Protein AF-A0A9X8VKT8-F1 (afdb_monomer_lite)

Radius of gyration: 12.56 Å; chains: 1; bounding box: 22×28×47 Å

Structure (mmCIF, N/CA/C/O backbone):
data_AF-A0A9X8VKT8-F1
#
_entry.id   AF-A0A9X8VKT8-F1
#
loop_
_atom_site.group_PDB
_atom_site.id
_atom_site.type_symbol
_atom_site.label_atom_id
_atom_site.label_alt_id
_atom_site.label_comp_id
_atom_site.label_asym_id
_atom_site.label_entity_id
_atom_site.label_seq_id
_atom_site.pdbx_PDB_ins_code
_atom_site.Cartn_x
_atom_site.Cartn_y
_atom_site.Cartn_z
_atom_site.occupancy
_atom_site.B_iso_or_equiv
_atom_site.auth_seq_id
_atom_site.auth_comp_id
_atom_site.auth_asym_id
_atom_site.auth_atom_id
_atom_site.pdbx_PDB_model_num
ATOM 1 N N . MET A 1 1 ? 4.703 -1.247 -27.092 1.00 65.50 1 MET A N 1
ATOM 2 C CA . MET A 1 1 ? 5.634 -1.288 -25.943 1.00 65.50 1 MET A CA 1
ATOM 3 C C . MET A 1 1 ? 4.791 -1.442 -24.687 1.00 65.50 1 MET A C 1
ATOM 5 O O . MET A 1 1 ? 3.880 -0.648 -24.505 1.00 65.50 1 MET A O 1
ATOM 9 N N . GLY A 1 2 ? 4.978 -2.516 -23.917 1.00 83.88 2 GLY A N 1
ATOM 10 C CA . GLY A 1 2 ? 4.175 -2.771 -22.715 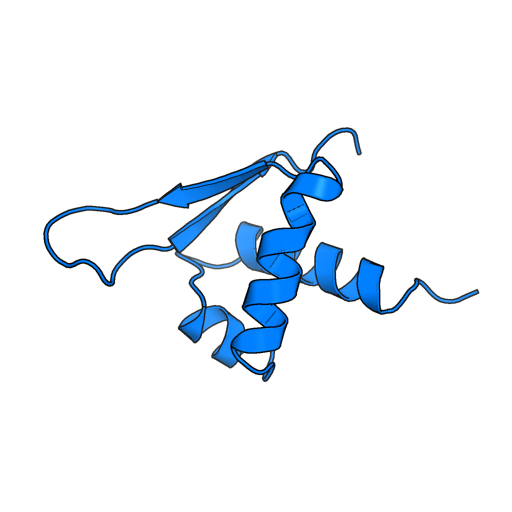1.00 83.88 2 GLY A CA 1
ATOM 11 C C . GLY A 1 2 ? 4.623 -1.908 -21.536 1.00 83.88 2 GLY A C 1
ATOM 12 O O . GLY A 1 2 ? 5.782 -1.498 -21.471 1.00 83.88 2 GLY A O 1
ATOM 13 N N . ILE A 1 3 ? 3.713 -1.648 -20.599 1.00 87.06 3 ILE A N 1
ATOM 14 C CA . ILE A 1 3 ? 4.052 -1.006 -19.328 1.00 87.06 3 ILE A CA 1
ATOM 15 C C . ILE A 1 3 ? 5.045 -1.883 -18.551 1.00 87.06 3 ILE A C 1
ATOM 17 O O . ILE A 1 3 ? 4.929 -3.111 -18.538 1.00 87.06 3 ILE A O 1
ATOM 21 N N . ASN A 1 4 ? 6.037 -1.269 -17.901 1.00 94.00 4 ASN A N 1
ATOM 22 C CA . ASN A 1 4 ? 6.985 -2.007 -17.071 1.00 94.00 4 ASN A CA 1
ATOM 23 C C . ASN A 1 4 ? 6.217 -2.768 -15.961 1.00 94.00 4 ASN A C 1
ATOM 25 O O . ASN A 1 4 ? 5.478 -2.128 -15.210 1.00 94.00 4 ASN A O 1
ATOM 29 N N . PRO A 1 5 ? 6.396 -4.094 -15.794 1.00 93.00 5 PRO A N 1
ATOM 30 C CA . PRO A 1 5 ? 5.622 -4.872 -14.823 1.00 93.00 5 PRO A CA 1
ATOM 31 C C . PRO A 1 5 ? 5.781 -4.417 -13.368 1.00 93.00 5 PRO A C 1
ATOM 33 O O . PRO A 1 5 ? 4.846 -4.529 -12.580 1.00 93.00 5 PRO A O 1
ATOM 36 N N . VAL A 1 6 ? 6.952 -3.897 -12.986 1.00 93.31 6 VAL A N 1
ATOM 37 C CA . VAL A 1 6 ? 7.182 -3.345 -11.641 1.00 93.31 6 VAL A CA 1
ATOM 38 C C . VAL A 1 6 ? 6.359 -2.078 -11.450 1.00 93.31 6 VAL A C 1
ATOM 40 O O . VAL A 1 6 ? 5.703 -1.925 -10.422 1.00 93.31 6 VAL A O 1
ATOM 43 N N . PHE A 1 7 ? 6.364 -1.196 -12.447 1.00 93.25 7 PHE A N 1
ATOM 44 C CA . PHE A 1 7 ? 5.579 0.034 -12.419 1.00 93.25 7 PHE A CA 1
ATOM 45 C C . PHE A 1 7 ? 4.071 -0.258 -12.423 1.00 93.25 7 PHE A C 1
ATOM 47 O O . PHE A 1 7 ? 3.342 0.276 -11.593 1.00 93.25 7 PHE A O 1
ATOM 54 N N . ALA A 1 8 ? 3.618 -1.196 -13.259 1.00 94.81 8 ALA A N 1
ATOM 55 C CA . ALA A 1 8 ? 2.223 -1.630 -13.306 1.00 94.81 8 ALA A CA 1
ATOM 56 C C . ALA A 1 8 ? 1.733 -2.183 -11.961 1.00 94.81 8 ALA A C 1
ATOM 58 O O . ALA A 1 8 ? 0.637 -1.843 -11.524 1.00 94.81 8 ALA A O 1
ATOM 59 N N . ARG A 1 9 ? 2.554 -2.980 -11.258 1.00 96.44 9 ARG A N 1
ATOM 60 C CA . ARG A 1 9 ? 2.205 -3.476 -9.916 1.00 96.44 9 ARG A CA 1
ATOM 61 C C . ARG A 1 9 ? 2.039 -2.354 -8.895 1.00 96.44 9 ARG A C 1
ATOM 63 O O . ARG A 1 9 ? 1.156 -2.454 -8.050 1.00 96.44 9 ARG A O 1
ATOM 70 N N . ARG A 1 10 ? 2.864 -1.303 -8.966 1.00 96.12 10 ARG A N 1
ATOM 71 C CA . ARG A 1 10 ? 2.747 -0.133 -8.080 1.00 96.12 10 ARG A CA 1
ATOM 72 C C . ARG A 1 10 ? 1.436 0.606 -8.327 1.00 96.12 10 ARG A C 1
ATOM 74 O O . ARG A 1 10 ? 0.676 0.793 -7.386 1.00 96.12 10 ARG A O 1
ATOM 81 N N . LEU A 1 11 ? 1.137 0.927 -9.588 1.00 95.50 11 LEU A N 1
ATOM 82 C CA . LEU A 1 11 ? -0.114 1.597 -9.959 1.00 95.50 11 LEU A CA 1
ATOM 83 C C . LEU A 1 11 ? -1.347 0.775 -9.584 1.00 95.50 11 LEU A C 1
ATOM 85 O O . LEU A 1 11 ? -2.295 1.308 -9.013 1.00 95.50 11 LEU A O 1
ATOM 89 N N . TYR A 1 12 ? -1.317 -0.530 -9.858 1.00 96.75 12 TYR A N 1
ATOM 90 C CA . TYR A 1 12 ? -2.408 -1.426 -9.495 1.00 96.75 12 TYR A CA 1
ATOM 91 C C . TYR A 1 12 ? -2.633 -1.467 -7.981 1.00 96.75 12 TYR A C 1
ATOM 93 O O . TYR A 1 12 ? -3.776 -1.452 -7.531 1.00 96.75 12 TYR A O 1
ATOM 101 N N . LEU A 1 13 ? -1.560 -1.455 -7.182 1.00 97.44 13 LEU A N 1
ATOM 102 C CA . LEU A 1 13 ? -1.695 -1.438 -5.731 1.00 97.44 13 LEU A CA 1
ATOM 103 C C . LEU A 1 13 ? -2.253 -0.106 -5.211 1.00 97.44 13 LEU A C 1
ATOM 105 O O . LEU A 1 13 ? -3.107 -0.134 -4.330 1.00 97.44 13 LEU A O 1
ATOM 109 N N . CYS A 1 14 ? -1.843 1.037 -5.775 1.00 97.00 14 CYS A N 1
ATOM 110 C CA . CYS A 1 14 ? -2.455 2.334 -5.457 1.00 97.00 14 CYS A CA 1
ATOM 111 C C . CYS A 1 14 ? -3.958 2.332 -5.761 1.00 97.00 14 CYS A C 1
ATOM 113 O O . CYS A 1 14 ? -4.753 2.747 -4.921 1.00 97.00 14 CYS A O 1
ATOM 115 N N . TRP A 1 15 ? -4.350 1.803 -6.927 1.00 96.94 15 TRP A N 1
ATOM 116 C CA . TRP A 1 15 ? -5.757 1.680 -7.311 1.00 96.94 15 TRP A CA 1
ATOM 117 C C . TRP A 1 15 ? -6.539 0.791 -6.338 1.00 96.94 15 TRP A C 1
ATOM 119 O O . TRP A 1 15 ? -7.610 1.178 -5.879 1.00 96.94 15 TRP A O 1
ATOM 129 N N . LEU A 1 16 ? -5.986 -0.365 -5.957 1.00 97.94 16 LEU A N 1
ATOM 130 C CA . LEU A 1 16 ? -6.618 -1.236 -4.966 1.00 97.94 16 LEU A CA 1
ATOM 131 C C . LEU A 1 16 ? -6.791 -0.538 -3.620 1.00 97.94 16 LEU A C 1
ATOM 133 O O . LEU A 1 16 ? -7.834 -0.704 -2.995 1.00 97.94 16 LEU A O 1
ATOM 137 N N . ILE A 1 17 ? -5.797 0.229 -3.173 1.00 96.94 17 ILE A N 1
ATOM 138 C CA . ILE A 1 17 ? -5.873 0.942 -1.896 1.00 96.94 17 ILE A CA 1
ATOM 139 C C . ILE A 1 17 ? -6.954 2.028 -1.938 1.00 96.94 17 ILE A C 1
ATOM 141 O O . ILE A 1 17 ? -7.706 2.155 -0.979 1.00 96.94 17 ILE A O 1
ATOM 145 N N . SER A 1 18 ? -7.090 2.767 -3.042 1.00 96.56 18 SER A N 1
ATOM 146 C CA . SER A 1 18 ? -8.118 3.810 -3.156 1.00 96.56 18 SER A CA 1
ATOM 147 C C . SER A 1 18 ? -9.538 3.283 -3.386 1.00 96.56 18 SER A C 1
ATOM 149 O O . SER A 1 18 ? -10.493 4.009 -3.134 1.00 96.56 18 SER A O 1
ATOM 151 N N . HIS A 1 19 ? -9.694 2.032 -3.835 1.00 96.62 19 HIS A N 1
ATOM 152 C CA . HIS A 1 19 ? -11.000 1.436 -4.162 1.00 96.62 19 HIS A CA 1
ATOM 153 C C . HIS A 1 19 ? -11.423 0.297 -3.223 1.00 96.62 19 HIS A C 1
ATOM 155 O O . HIS A 1 19 ? -12.470 -0.316 -3.429 1.00 96.62 19 HIS A O 1
ATOM 161 N N . SER A 1 20 ? -10.629 -0.015 -2.197 1.00 94.81 20 SER A N 1
ATOM 162 C CA . SER A 1 20 ? -10.955 -1.056 -1.219 1.00 94.81 20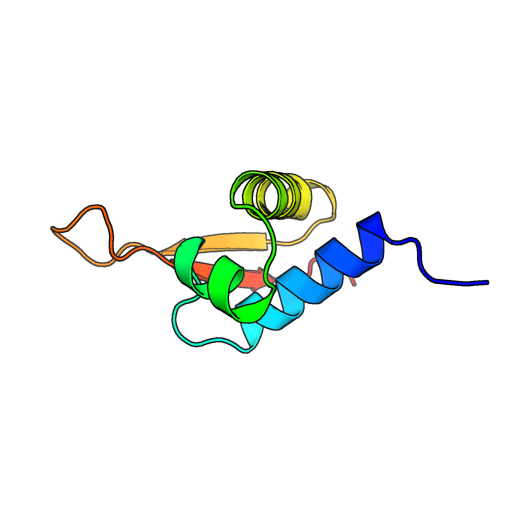 SER A CA 1
ATOM 163 C C . SER A 1 20 ? -11.310 -0.448 0.127 1.00 94.81 20 SER A C 1
ATOM 165 O O . SER A 1 20 ? -10.662 0.478 0.598 1.00 94.81 20 SER A O 1
ATOM 167 N N . GLU A 1 21 ? -12.289 -1.035 0.805 1.00 92.81 21 GLU A N 1
ATOM 168 C CA . GLU A 1 21 ? -12.595 -0.681 2.187 1.00 92.81 21 GLU A CA 1
ATOM 169 C C . GLU A 1 21 ? -11.495 -1.194 3.131 1.00 92.81 21 GLU A C 1
ATOM 171 O O . GLU A 1 21 ? -11.211 -2.398 3.168 1.00 92.81 21 GLU A O 1
ATOM 176 N N . ARG A 1 22 ? -10.881 -0.270 3.886 1.00 93.19 22 ARG A N 1
ATOM 177 C CA . ARG A 1 22 ? -9.841 -0.522 4.904 1.00 93.19 22 ARG A CA 1
ATOM 178 C C . ARG A 1 22 ? -8.778 -1.540 4.436 1.00 93.19 22 ARG A C 1
ATOM 180 O O . ARG A 1 22 ? -8.616 -2.604 5.043 1.00 93.19 22 ARG A O 1
ATOM 187 N N . PRO A 1 23 ? -8.039 -1.250 3.349 1.00 95.88 23 PRO A N 1
ATOM 188 C CA . PRO A 1 23 ? -7.096 -2.192 2.764 1.00 95.88 23 PRO A CA 1
ATOM 189 C C . PRO A 1 23 ? -5.886 -2.375 3.673 1.00 95.88 23 PRO A C 1
ATOM 191 O O . PRO A 1 23 ? -5.152 -1.442 3.974 1.00 95.88 23 PRO A O 1
ATOM 194 N N . ASN A 1 24 ? -5.625 -3.608 4.077 1.00 95.25 24 ASN A N 1
ATOM 195 C CA . ASN A 1 24 ? -4.427 -3.981 4.817 1.00 95.25 24 ASN A CA 1
ATOM 196 C C . ASN A 1 24 ? -3.714 -5.131 4.106 1.00 95.25 24 ASN A C 1
ATOM 198 O O . ASN A 1 24 ? -4.215 -5.676 3.122 1.00 95.25 24 ASN A O 1
ATOM 202 N N . VAL A 1 25 ? -2.527 -5.505 4.584 1.00 96.06 25 VAL A N 1
ATOM 203 C CA . VAL A 1 25 ? -1.723 -6.536 3.914 1.00 96.06 25 VAL A CA 1
ATOM 204 C C . VAL A 1 25 ? -2.497 -7.855 3.733 1.00 96.06 25 VAL A C 1
ATOM 206 O O . VAL A 1 25 ? -2.535 -8.329 2.602 1.00 96.06 25 VAL A O 1
ATOM 209 N N . PRO A 1 26 ? -3.179 -8.425 4.750 1.00 95.50 26 PRO A N 1
ATOM 210 C CA . PRO A 1 26 ? -4.017 -9.613 4.553 1.00 95.50 26 PRO A CA 1
ATOM 211 C C . PRO A 1 26 ? -5.108 -9.455 3.483 1.00 95.50 26 PRO A C 1
ATOM 213 O O . PRO A 1 26 ? -5.278 -10.343 2.650 1.00 95.50 26 PRO A O 1
ATOM 216 N N . ARG A 1 27 ? -5.825 -8.324 3.456 1.00 95.56 27 ARG A N 1
ATOM 217 C CA . ARG A 1 27 ? -6.885 -8.084 2.464 1.00 95.56 27 ARG A CA 1
ATOM 218 C C . ARG A 1 27 ? -6.319 -7.934 1.054 1.00 95.56 27 ARG A C 1
ATOM 220 O O . ARG A 1 27 ? -6.855 -8.505 0.111 1.00 95.56 27 ARG A O 1
ATOM 227 N N . LEU A 1 28 ? -5.196 -7.235 0.912 1.00 97.31 28 LEU A N 1
ATOM 228 C CA . LEU A 1 28 ? -4.496 -7.094 -0.363 1.00 97.31 28 LEU A CA 1
ATOM 229 C C . LEU A 1 28 ? -3.942 -8.439 -0.856 1.00 97.31 28 LEU A C 1
ATOM 231 O O . LEU A 1 28 ? -3.987 -8.705 -2.055 1.00 97.31 28 LEU A O 1
ATOM 235 N N . MET A 1 29 ? -3.488 -9.322 0.041 1.00 97.75 29 MET A N 1
ATOM 236 C CA . MET A 1 29 ? -3.123 -10.699 -0.322 1.00 97.75 29 MET A CA 1
ATOM 237 C C . MET A 1 29 ? -4.325 -11.455 -0.891 1.00 97.75 29 MET A C 1
ATOM 239 O O . MET A 1 29 ? -4.193 -12.089 -1.932 1.00 97.75 29 MET A O 1
ATOM 243 N N . ALA A 1 30 ? -5.498 -11.353 -0.257 1.00 97.44 30 ALA A N 1
ATOM 244 C CA . ALA A 1 30 ? -6.715 -12.009 -0.735 1.00 97.44 30 ALA A CA 1
ATOM 245 C C . ALA A 1 30 ? -7.183 -11.481 -2.105 1.00 97.44 30 ALA A C 1
ATOM 247 O O . ALA A 1 30 ? -7.628 -12.265 -2.936 1.00 97.44 30 ALA A O 1
ATOM 248 N N . LEU A 1 31 ? -7.050 -10.174 -2.358 1.00 97.31 31 LEU A N 1
ATOM 249 C CA . LEU A 1 31 ? -7.450 -9.555 -3.629 1.00 97.31 31 LEU A CA 1
ATOM 250 C C . LEU A 1 31 ? -6.482 -9.860 -4.780 1.00 97.31 31 LEU A C 1
ATOM 252 O O . LEU A 1 31 ? -6.904 -9.968 -5.926 1.00 97.31 31 LEU A O 1
ATOM 256 N N . THR A 1 32 ? -5.184 -9.971 -4.489 1.00 97.38 32 THR A N 1
ATOM 257 C CA . THR A 1 32 ? -4.138 -10.078 -5.525 1.00 97.38 32 THR A CA 1
ATOM 258 C C . THR A 1 32 ? -3.580 -11.486 -5.711 1.00 97.38 32 THR A C 1
ATOM 260 O O . THR A 1 32 ? -2.963 -11.769 -6.736 1.00 97.38 32 THR A O 1
ATOM 263 N N . GLY A 1 33 ? -3.709 -12.351 -4.702 1.00 98.00 33 GLY A N 1
ATOM 264 C CA . GLY A 1 33 ? -2.982 -13.618 -4.611 1.00 98.00 33 GLY A CA 1
ATOM 265 C C . GLY A 1 33 ? -1.473 -13.457 -4.384 1.00 98.00 33 GLY A C 1
ATOM 266 O O . GLY A 1 33 ? -0.735 -14.440 -4.442 1.00 98.00 33 GLY A O 1
ATOM 267 N N . TRP A 1 34 ? -0.972 -12.238 -4.151 1.00 98.00 34 TRP A N 1
ATOM 268 C CA . TRP A 1 34 ? 0.464 -12.003 -4.010 1.00 98.00 34 TRP A CA 1
ATOM 269 C C . TRP A 1 34 ? 0.981 -12.389 -2.620 1.00 98.00 34 TRP A C 1
ATOM 271 O O . TRP A 1 34 ? 0.289 -12.195 -1.615 1.00 98.00 34 TRP A O 1
ATOM 281 N N . PRO A 1 35 ? 2.239 -12.856 -2.521 1.00 98.06 35 PRO A N 1
ATOM 282 C CA . PRO A 1 35 ? 2.886 -13.062 -1.237 1.00 98.06 35 PRO A CA 1
ATOM 283 C C . PRO A 1 35 ? 2.961 -11.767 -0.426 1.00 98.06 35 PRO A C 1
ATOM 285 O O . PRO A 1 35 ? 3.205 -10.681 -0.961 1.00 98.06 35 PRO A O 1
ATOM 288 N N . ARG A 1 36 ? 2.876 -11.899 0.902 1.00 97.88 36 ARG A N 1
ATOM 289 C CA . ARG A 1 36 ? 3.034 -10.788 1.853 1.00 97.88 36 ARG A CA 1
ATOM 290 C C . ARG A 1 36 ? 4.258 -9.920 1.553 1.00 97.88 36 ARG A C 1
ATOM 292 O O . ARG A 1 36 ? 4.160 -8.696 1.561 1.00 97.88 36 ARG A O 1
ATOM 299 N N . ARG A 1 37 ? 5.401 -10.559 1.282 1.00 98.00 37 ARG A N 1
ATOM 300 C CA . ARG A 1 37 ? 6.672 -9.873 1.020 1.00 98.00 37 ARG A CA 1
ATOM 301 C C . ARG A 1 37 ? 6.587 -8.974 -0.214 1.00 98.00 37 ARG A C 1
ATOM 303 O O . ARG A 1 37 ? 7.014 -7.829 -0.144 1.00 98.00 37 ARG A O 1
ATOM 310 N N . THR A 1 38 ? 5.959 -9.455 -1.289 1.00 97.62 38 THR A N 1
ATOM 311 C CA . THR A 1 38 ? 5.742 -8.688 -2.522 1.00 97.62 38 THR A CA 1
ATOM 312 C C . THR A 1 38 ? 4.928 -7.428 -2.255 1.00 97.62 38 THR A C 1
ATOM 314 O O . THR A 1 38 ? 5.330 -6.348 -2.673 1.00 97.62 38 THR A O 1
ATOM 317 N N . LEU A 1 39 ? 3.820 -7.538 -1.518 1.00 98.12 39 LEU A N 1
ATOM 318 C CA . LEU A 1 39 ? 2.997 -6.377 -1.168 1.00 98.12 39 LEU A CA 1
ATOM 319 C C . LEU A 1 39 ? 3.776 -5.372 -0.321 1.00 98.12 39 LEU A C 1
ATOM 321 O O . LEU A 1 39 ? 3.751 -4.183 -0.614 1.00 98.12 39 LEU A O 1
ATOM 325 N N . GLN A 1 40 ? 4.509 -5.843 0.688 1.00 97.31 40 GLN A N 1
ATOM 326 C CA . GLN A 1 40 ? 5.331 -4.982 1.540 1.00 97.31 40 GLN A CA 1
ATOM 327 C C . GLN A 1 40 ? 6.427 -4.250 0.753 1.00 97.31 40 GLN A C 1
ATOM 329 O O . GLN A 1 40 ? 6.656 -3.068 0.998 1.00 97.31 40 GLN A O 1
ATOM 334 N N . ASP A 1 41 ? 7.078 -4.919 -0.201 1.00 97.81 41 ASP A N 1
ATOM 335 C CA . ASP A 1 41 ? 8.093 -4.294 -1.053 1.00 97.81 41 ASP A CA 1
ATOM 336 C C . ASP A 1 41 ? 7.490 -3.245 -1.993 1.00 97.81 41 ASP A C 1
ATOM 338 O O . ASP A 1 41 ? 8.077 -2.179 -2.179 1.00 97.81 41 ASP A O 1
ATOM 342 N N . VAL A 1 42 ? 6.300 -3.505 -2.548 1.00 97.44 42 VAL A N 1
ATOM 343 C CA . VAL A 1 42 ? 5.588 -2.522 -3.376 1.00 97.44 42 VAL A CA 1
ATOM 344 C C . VAL A 1 42 ? 5.166 -1.321 -2.531 1.00 97.44 42 VAL A C 1
ATOM 346 O O . VAL A 1 42 ? 5.516 -0.204 -2.896 1.00 97.44 42 VAL A O 1
ATOM 349 N N . LEU A 1 43 ? 4.502 -1.538 -1.389 1.00 97.19 43 LEU A N 1
ATOM 350 C CA . LEU A 1 43 ? 4.066 -0.484 -0.460 1.00 97.19 43 LEU A CA 1
ATOM 351 C C . LEU A 1 43 ? 5.232 0.413 -0.030 1.00 97.19 43 LEU A C 1
ATOM 353 O O . LEU A 1 43 ? 5.117 1.633 -0.064 1.00 97.19 43 LEU A O 1
ATOM 357 N N . LYS A 1 44 ? 6.380 -0.186 0.310 1.00 97.00 44 LYS A N 1
ATOM 358 C CA . LYS A 1 44 ? 7.595 0.547 0.693 1.00 97.00 44 LYS A CA 1
ATOM 359 C C . LYS A 1 44 ? 8.167 1.391 -0.453 1.00 97.00 44 LYS A C 1
ATOM 361 O O . LYS A 1 44 ? 8.825 2.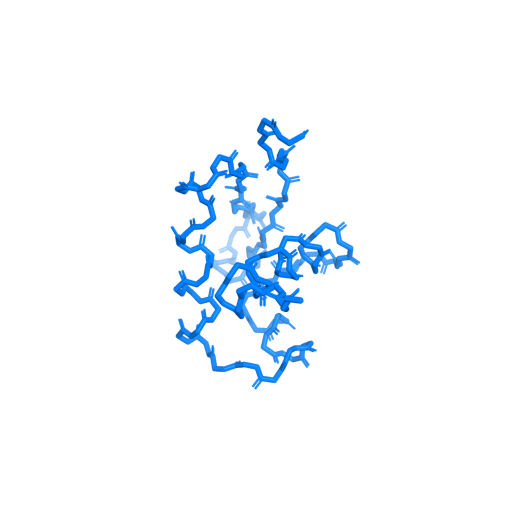393 -0.196 1.00 97.00 44 LYS A O 1
ATOM 366 N N . ALA A 1 45 ? 7.939 0.993 -1.703 1.00 96.38 45 ALA A N 1
ATOM 367 C CA . ALA A 1 45 ? 8.431 1.704 -2.879 1.00 96.38 45 ALA A CA 1
ATOM 368 C C . ALA A 1 45 ? 7.512 2.848 -3.347 1.00 96.38 45 ALA A C 1
ATOM 370 O O . ALA A 1 45 ? 7.971 3.677 -4.133 1.00 96.38 45 ALA A O 1
ATOM 371 N N . LEU A 1 46 ? 6.250 2.906 -2.897 1.00 95.81 46 LEU A N 1
ATOM 372 C CA . LEU A 1 46 ? 5.281 3.924 -3.335 1.00 95.81 46 LEU A CA 1
ATOM 373 C C . LEU A 1 46 ? 5.705 5.364 -2.975 1.00 95.81 46 LEU A C 1
ATOM 375 O O . LEU A 1 46 ? 5.686 6.211 -3.867 1.00 95.81 46 LEU A O 1
ATOM 379 N N . PRO A 1 47 ? 6.204 5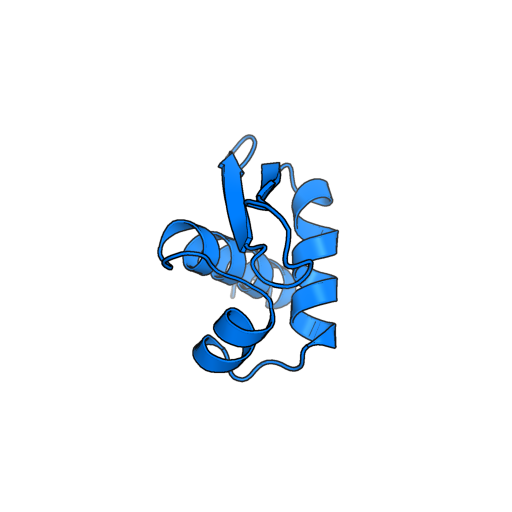.667 -1.761 1.00 95.12 47 PRO A N 1
ATOM 380 C CA . PRO A 1 47 ? 6.676 7.022 -1.460 1.00 95.12 47 PRO A CA 1
ATOM 381 C C . PRO A 1 47 ? 7.811 7.490 -2.379 1.00 95.12 47 PRO A C 1
ATOM 383 O O . PRO A 1 47 ? 7.876 8.653 -2.761 1.00 95.12 47 PRO A O 1
ATOM 386 N N . GLY A 1 48 ? 8.670 6.565 -2.823 1.00 94.00 48 GLY A N 1
ATOM 387 C CA . GLY A 1 48 ? 9.759 6.864 -3.757 1.00 94.00 48 GLY A CA 1
ATOM 388 C C . GLY A 1 48 ? 9.306 7.254 -5.171 1.00 94.00 48 GLY A C 1
ATOM 389 O O . GLY A 1 48 ? 10.136 7.700 -5.955 1.00 94.00 48 GLY A O 1
ATOM 390 N N . MET A 1 49 ? 8.022 7.086 -5.513 1.00 92.81 49 MET A N 1
ATOM 391 C CA . MET A 1 49 ? 7.424 7.582 -6.764 1.00 92.81 49 MET A CA 1
ATOM 392 C C . MET A 1 49 ? 6.526 8.813 -6.559 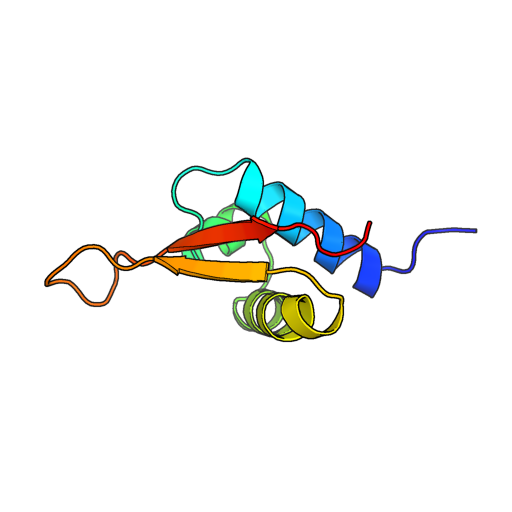1.00 92.81 49 MET A C 1
ATOM 394 O O . MET A 1 49 ? 5.801 9.183 -7.476 1.00 92.81 49 MET A O 1
ATOM 398 N N . GLY A 1 50 ? 6.567 9.434 -5.375 1.00 94.44 50 GLY A N 1
ATOM 399 C CA . GLY A 1 50 ? 5.771 10.618 -5.040 1.00 94.44 50 GLY A CA 1
ATOM 400 C C . GLY A 1 50 ? 4.367 10.321 -4.511 1.00 94.44 50 GLY A C 1
ATOM 401 O O . GLY A 1 50 ? 3.634 11.258 -4.230 1.00 94.44 50 GLY A O 1
ATOM 402 N N . VAL A 1 51 ? 3.991 9.048 -4.352 1.00 96.19 51 VAL A N 1
ATOM 403 C CA . VAL A 1 51 ? 2.695 8.661 -3.776 1.00 96.19 51 VAL A CA 1
ATOM 404 C C . VAL A 1 51 ? 2.705 8.882 -2.265 1.00 96.19 51 VAL A C 1
ATOM 406 O O . VAL A 1 51 ? 3.593 8.387 -1.569 1.00 96.19 51 VAL A O 1
ATOM 409 N N . GLU A 1 52 ? 1.676 9.542 -1.744 1.00 96.38 52 GLU A N 1
ATOM 410 C CA . GLU A 1 52 ? 1.493 9.740 -0.308 1.00 96.38 52 GLU A CA 1
ATOM 411 C C . GLU A 1 52 ? 0.537 8.683 0.243 1.00 96.38 52 GLU A C 1
ATOM 413 O O . GLU A 1 52 ? -0.635 8.600 -0.134 1.00 96.38 52 GLU A O 1
ATOM 418 N N . LEU A 1 53 ? 1.065 7.843 1.132 1.00 95.50 53 LEU A N 1
ATOM 419 C CA . LEU A 1 53 ? 0.349 6.724 1.725 1.00 95.50 53 LEU A CA 1
ATOM 420 C C . LEU A 1 53 ? 0.383 6.843 3.247 1.00 95.50 53 LEU A C 1
ATOM 422 O O . LEU A 1 53 ? 1.462 6.884 3.842 1.00 95.50 53 LEU A O 1
ATOM 426 N N . GLN A 1 54 ? -0.782 6.824 3.880 1.00 95.31 54 GLN A N 1
ATOM 427 C CA . GLN A 1 54 ? -0.909 6.797 5.330 1.00 95.31 54 GLN A CA 1
ATOM 428 C C . GLN A 1 54 ? -1.310 5.399 5.803 1.00 95.31 54 GLN A C 1
ATOM 430 O O . GLN A 1 54 ? -2.085 4.704 5.152 1.00 95.31 54 GLN A O 1
ATOM 435 N N . PHE A 1 55 ? -0.794 4.970 6.955 1.00 93.88 55 PHE A N 1
ATOM 436 C CA . PHE A 1 55 ? -1.320 3.808 7.668 1.00 93.88 55 PHE A CA 1
ATOM 437 C C . PHE A 1 55 ? -2.146 4.292 8.862 1.00 93.88 55 PHE A C 1
ATOM 439 O O . PHE A 1 55 ? -1.602 4.844 9.817 1.00 93.88 55 PHE A O 1
ATOM 446 N N . VAL A 1 56 ? -3.464 4.124 8.787 1.00 92.88 56 VAL A N 1
ATOM 447 C CA . VAL A 1 56 ? -4.429 4.588 9.789 1.00 92.88 56 VAL A CA 1
ATOM 448 C C . VAL A 1 56 ? -4.673 3.478 10.803 1.00 92.88 56 VAL A C 1
ATOM 450 O O . VAL A 1 56 ? -4.986 2.350 10.428 1.00 92.88 56 VAL A O 1
ATOM 453 N N . GLN A 1 57 ? -4.558 3.795 12.095 1.00 88.81 57 GLN A N 1
ATOM 454 C CA . GLN A 1 57 ? -4.834 2.874 13.200 1.00 88.81 57 GLN A CA 1
ATOM 455 C C . GLN A 1 57 ? -5.906 3.471 14.116 1.00 88.81 57 GLN A C 1
ATOM 457 O O . GLN A 1 57 ? -5.713 4.543 14.683 1.00 88.81 57 GLN A O 1
ATOM 462 N N . GLN A 1 58 ? -7.028 2.770 14.287 1.00 72.94 58 GLN A N 1
ATOM 463 C CA . GLN A 1 58 ? -8.105 3.178 15.193 1.00 72.94 58 GLN A CA 1
ATOM 464 C C . GLN A 1 58 ? -8.111 2.291 16.453 1.00 72.94 58 GLN A C 1
ATOM 466 O O . GLN A 1 58 ? -8.842 1.315 16.513 1.00 72.94 58 GLN A O 1
ATOM 471 N N . GLY A 1 59 ? -7.292 2.636 17.456 1.00 67.75 59 GLY A N 1
ATOM 472 C CA . GLY A 1 59 ? -7.471 2.248 18.870 1.00 67.75 59 GLY A CA 1
ATOM 473 C C . GLY A 1 59 ? -7.289 0.774 19.314 1.00 67.75 59 GLY A C 1
ATOM 474 O O . GLY A 1 59 ? -7.727 -0.171 18.673 1.00 67.75 59 GLY A O 1
ATOM 475 N N . VAL A 1 60 ? -6.678 0.624 20.504 1.00 56.03 60 VAL A N 1
ATOM 476 C CA . VAL A 1 60 ? -6.425 -0.534 21.415 1.00 56.03 60 VAL A CA 1
ATOM 477 C C . VAL A 1 60 ? -5.946 -1.871 20.823 1.00 56.03 60 VAL A C 1
ATOM 479 O O . VAL A 1 60 ? -5.021 -2.470 21.370 1.00 56.03 60 VAL A O 1
ATOM 482 N N . ARG A 1 61 ? -6.513 -2.380 19.726 1.00 59.12 61 ARG A N 1
ATOM 483 C CA . ARG A 1 61 ? -6.009 -3.594 19.068 1.00 59.12 61 ARG A CA 1
ATOM 484 C C . ARG A 1 61 ? -5.001 -3.210 17.991 1.00 59.12 61 ARG A C 1
ATOM 486 O O . ARG A 1 61 ? -5.368 -2.708 16.936 1.00 59.12 61 ARG A O 1
ATOM 493 N N . ASN A 1 62 ? -3.738 -3.562 18.222 1.00 57.56 62 ASN A N 1
ATOM 494 C CA . ASN A 1 62 ? -2.596 -3.321 17.325 1.00 57.56 62 ASN A CA 1
ATOM 495 C C . ASN A 1 62 ? -2.743 -3.866 15.880 1.00 57.56 62 ASN A C 1
ATOM 497 O O . ASN A 1 62 ? -1.858 -3.638 15.061 1.00 57.56 62 ASN A O 1
ATOM 501 N N . ASN A 1 63 ? -3.837 -4.563 15.546 1.00 61.34 63 ASN A N 1
ATOM 502 C CA . ASN A 1 63 ? -4.012 -5.292 14.288 1.00 61.34 63 ASN A CA 1
ATOM 503 C C . ASN A 1 63 ? -5.093 -4.738 13.340 1.00 61.34 63 ASN A C 1
ATOM 505 O O . ASN A 1 63 ? -5.253 -5.308 12.265 1.00 61.34 63 ASN A O 1
ATOM 509 N N . ASP A 1 64 ? -5.814 -3.661 13.679 1.00 76.06 64 ASP A N 1
ATOM 510 C CA . ASP A 1 64 ? -6.905 -3.132 12.826 1.00 76.06 64 ASP A CA 1
ATOM 511 C C . ASP A 1 64 ? -6.501 -1.917 11.963 1.00 76.06 64 ASP A C 1
ATOM 513 O O . ASP A 1 64 ? -7.308 -1.049 11.613 1.00 76.06 64 ASP A O 1
ATOM 517 N N . GLY A 1 65 ? -5.207 -1.830 11.646 1.00 91.12 65 GLY A N 1
ATOM 518 C CA . GLY A 1 65 ? -4.679 -0.772 10.795 1.00 91.12 65 GLY A CA 1
ATOM 519 C C . GLY A 1 65 ? -4.897 -1.043 9.305 1.00 91.12 65 GLY A C 1
ATOM 520 O O . GLY A 1 65 ? -4.891 -2.197 8.865 1.00 91.12 65 GLY A O 1
ATOM 521 N N . PHE A 1 66 ? -5.057 0.022 8.523 1.00 95.06 66 PHE A N 1
ATOM 522 C CA . PHE A 1 66 ? -5.239 -0.036 7.072 1.00 95.06 66 PHE A CA 1
ATOM 523 C C . PHE A 1 66 ? -4.502 1.101 6.361 1.00 95.06 66 PHE A C 1
ATOM 525 O O . PHE A 1 66 ? -4.174 2.118 6.963 1.00 95.06 66 PHE A O 1
ATOM 532 N N . TYR A 1 67 ? -4.221 0.910 5.077 1.00 96.31 67 TYR A N 1
ATOM 533 C CA . TYR A 1 67 ? -3.616 1.914 4.217 1.00 96.31 67 TYR A CA 1
ATOM 534 C C . TYR A 1 67 ? -4.674 2.854 3.653 1.00 96.31 67 TYR A C 1
ATOM 536 O O . TYR A 1 67 ? -5.748 2.421 3.245 1.00 96.31 67 TYR A O 1
ATOM 544 N N . GLN A 1 68 ? -4.332 4.129 3.585 1.00 96.19 68 GLN A N 1
ATOM 545 C CA . GLN A 1 68 ? -5.105 5.169 2.936 1.00 96.19 68 GLN A CA 1
ATOM 546 C C . GLN A 1 68 ? -4.192 5.883 1.941 1.00 96.19 68 GLN A C 1
ATOM 548 O O . GLN A 1 68 ? -3.029 6.163 2.239 1.00 96.19 68 GLN A O 1
ATOM 553 N N . LEU A 1 69 ? -4.698 6.093 0.729 1.00 96.19 69 LEU A N 1
ATOM 554 C CA . LEU A 1 69 ? -4.005 6.849 -0.305 1.00 96.19 69 LEU A CA 1
ATOM 555 C C . LEU A 1 69 ? -4.413 8.317 -0.162 1.00 96.19 69 LEU A C 1
ATOM 557 O O . LEU A 1 69 ? -5.561 8.646 -0.443 1.00 96.19 69 LEU A O 1
ATOM 561 N N . GLU A 1 70 ? -3.489 9.170 0.274 1.00 95.94 70 GLU A N 1
ATOM 562 C CA . GLU A 1 70 ? -3.750 10.604 0.474 1.00 95.94 70 GLU A CA 1
ATOM 563 C C . GLU A 1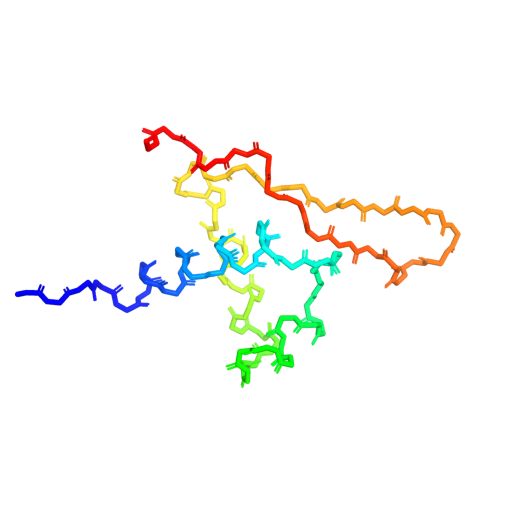 70 ? -3.551 11.389 -0.823 1.00 95.94 70 GLU A C 1
ATOM 565 O O . GLU A 1 70 ? -4.344 12.259 -1.176 1.00 95.94 70 GLU A O 1
ATOM 570 N N . SER A 1 71 ? -2.512 11.037 -1.579 1.00 94.81 71 SER A N 1
ATOM 571 C CA . SER A 1 71 ? -2.198 11.661 -2.858 1.00 94.81 71 SER A CA 1
ATOM 572 C C . SER A 1 71 ? -1.543 10.656 -3.790 1.00 94.81 71 SER A C 1
ATOM 574 O O . SER A 1 71 ? -0.720 9.832 -3.383 1.00 94.81 71 SER A O 1
ATOM 576 N N . TRP A 1 72 ? -1.876 10.747 -5.074 1.00 92.88 72 TRP A N 1
ATOM 577 C CA . TRP A 1 72 ? -1.168 10.003 -6.113 1.00 92.88 72 TRP A CA 1
ATOM 578 C C . TRP A 1 72 ? 0.238 10.561 -6.360 1.00 92.88 72 TRP A C 1
ATOM 580 O O . TRP A 1 72 ? 1.065 9.856 -6.933 1.00 92.88 72 TRP A O 1
ATOM 590 N N . GLY A 1 73 ? 0.530 11.776 -5.891 1.00 88.69 73 GLY A N 1
ATOM 591 C CA . GLY A 1 73 ? 1.753 12.505 -6.200 1.00 88.69 73 GLY A CA 1
ATOM 592 C C . GLY A 1 73 ? 1.571 13.459 -7.385 1.00 88.69 73 GLY A C 1
ATOM 593 O O . GLY A 1 73 ? 0.442 13.831 -7.696 1.00 88.69 73 GLY A O 1
ATOM 594 N N . PRO A 1 74 ? 2.661 13.866 -8.058 1.00 80.25 74 PRO A N 1
ATOM 595 C CA . PRO A 1 74 ? 2.650 14.905 -9.095 1.00 80.25 74 PRO A CA 1
ATOM 596 C C . PRO A 1 74 ? 2.135 14.425 -10.469 1.00 80.25 74 PRO A C 1
ATOM 598 O O . PRO A 1 74 ? 2.537 14.983 -11.490 1.00 80.25 74 PRO A O 1
ATOM 601 N N . PHE A 1 75 ? 1.325 13.363 -10.507 1.00 62.78 75 PHE A N 1
ATOM 602 C CA . PHE A 1 75 ? 0.743 12.844 -11.750 1.00 62.78 75 PHE A CA 1
ATOM 603 C C . PHE A 1 75 ? -0.425 13.703 -12.233 1.00 62.78 75 PHE A C 1
ATOM 605 O O . PHE A 1 75 ? -1.186 14.203 -11.375 1.00 62.78 75 PHE A O 1
#

Organism: Serratia marcescens (NCBI:txid615)

Foldseek 3Di:
DDDDPLVVVLVVLLVCQAPDDQADLVNVCVVPVDDSVSSVVSVVCQVVVQWDKDWDDDDDDPPSIGIHGPDSGPD

InterPro domains:
  IPR017162 Uncharacterised conserved protein UCP037266 [PF09904] (4-75)
  IPR017162 Uncharacterised conserved protein UCP037266 [PIRSF037266] (3-75)
  IPR036388 Winged helix-like DNA-binding domain superfamily [G3DSA:1.10.10.10] (3-75)

Secondary structure (DSSP, 8-state):
-PPPHHHHHHHHHHHHHHHSSS--HHHHHHHH---HHHHHHHHHHSGGGT-EEEEE--SS-TT--EEEEEE----

Sequence (75 aa):
MGINPVFARRLYLCWLISHSERPNVPRLMALTGWPRRTLQDVLKALPGMGVELQFVQQGVRNNDGFYQLESWGPF

pLDDT: mean 91.42, std 10.69, range [56.03, 98.12]